Protein AF-A0A955QCW7-F1 (afdb_monomer_lite)

Sequence (70 aa):
MDKKLEAQLKATIPFCLAPHEWKSGEIPWLLAVLAPKDVAQALVKKLEESVFKDRRFKQFNMSFSTAPIK

Radius of gyration: 13.64 Å; chains: 1; bounding box: 32×19×38 Å

Structure (mmCIF, N/CA/C/O backbone):
data_AF-A0A955QCW7-F1
#
_entry.id   AF-A0A955QCW7-F1
#
loop_
_atom_site.group_PDB
_atom_site.id
_atom_site.type_symbol
_atom_site.label_atom_id
_atom_site.label_alt_id
_atom_site.label_comp_id
_atom_site.label_asym_id
_atom_site.label_entity_id
_atom_site.label_seq_id
_atom_site.pdbx_PDB_ins_code
_atom_site.Cartn_x
_atom_site.Cartn_y
_atom_site.Cartn_z
_atom_site.occupancy
_atom_site.B_iso_or_equiv
_atom_site.auth_seq_id
_atom_site.auth_comp_id
_atom_site.auth_asym_id
_atom_site.auth_atom_id
_atom_site.pdbx_PDB_model_num
ATOM 1 N N . MET A 1 1 ? 15.831 -0.302 -2.789 1.00 57.78 1 MET A N 1
ATOM 2 C CA . MET A 1 1 ? 15.041 -1.243 -3.608 1.00 57.78 1 MET A CA 1
ATOM 3 C C . MET A 1 1 ? 13.689 -0.669 -4.038 1.00 57.78 1 MET A C 1
ATOM 5 O O . MET A 1 1 ? 13.272 -0.964 -5.151 1.00 57.78 1 MET A O 1
ATOM 9 N N . ASP A 1 2 ? 13.078 0.249 -3.271 1.00 67.69 2 ASP A N 1
ATOM 10 C CA . ASP A 1 2 ? 11.883 1.028 -3.668 1.00 67.69 2 ASP A CA 1
ATOM 11 C C . ASP A 1 2 ? 11.969 1.667 -5.058 1.00 67.69 2 ASP A C 1
ATOM 13 O O . ASP A 1 2 ? 10.971 1.762 -5.761 1.00 67.69 2 ASP A O 1
ATOM 17 N N . LYS A 1 3 ? 13.180 2.041 -5.492 1.00 79.94 3 LYS A N 1
ATOM 18 C CA . LYS A 1 3 ? 13.442 2.643 -6.806 1.00 79.94 3 LYS A CA 1
ATOM 19 C C . LYS A 1 3 ? 12.855 1.840 -7.975 1.00 79.94 3 LYS A C 1
ATOM 21 O O . LYS A 1 3 ? 12.451 2.449 -8.958 1.00 79.94 3 LYS A O 1
ATOM 26 N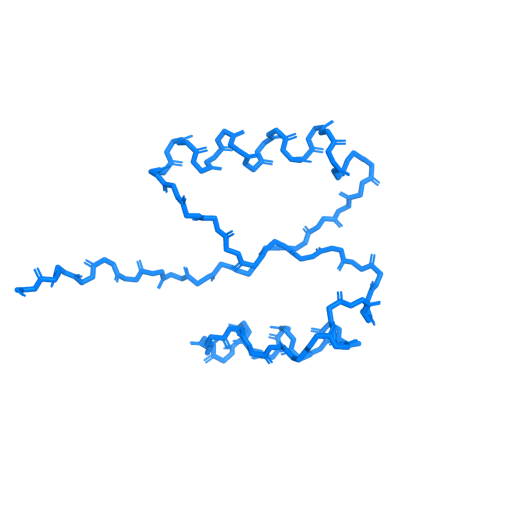 N . LYS A 1 4 ? 12.792 0.503 -7.883 1.00 81.75 4 LYS A N 1
ATOM 27 C CA . LYS A 1 4 ? 12.217 -0.344 -8.943 1.00 81.75 4 LYS A CA 1
ATOM 28 C C . LYS A 1 4 ? 10.693 -0.229 -8.991 1.00 81.75 4 LYS A C 1
ATOM 30 O O . LYS A 1 4 ? 10.156 -0.001 -10.068 1.00 81.75 4 LYS A O 1
ATOM 35 N N . LEU A 1 5 ? 10.016 -0.314 -7.844 1.00 82.50 5 LEU A N 1
ATOM 36 C CA . LEU A 1 5 ? 8.568 -0.089 -7.751 1.00 82.50 5 LEU A CA 1
ATOM 37 C C . LEU A 1 5 ? 8.198 1.341 -8.156 1.00 82.50 5 LEU A C 1
ATOM 39 O O . LEU A 1 5 ? 7.259 1.539 -8.915 1.00 82.50 5 LEU A O 1
ATOM 43 N N . GLU A 1 6 ? 8.967 2.338 -7.719 1.00 84.75 6 GLU A N 1
ATOM 44 C CA . GLU A 1 6 ? 8.760 3.733 -8.116 1.00 84.75 6 GLU A CA 1
ATOM 45 C C . GLU A 1 6 ? 8.960 3.942 -9.620 1.00 84.75 6 GLU A C 1
ATOM 47 O O . GLU A 1 6 ? 8.195 4.677 -10.242 1.00 84.75 6 GLU A O 1
ATOM 52 N N . ALA A 1 7 ? 9.961 3.293 -10.222 1.00 85.44 7 ALA A N 1
ATOM 53 C CA . ALA A 1 7 ? 10.168 3.325 -11.665 1.00 85.44 7 ALA A CA 1
ATOM 54 C C . ALA A 1 7 ? 9.024 2.631 -12.419 1.00 85.44 7 ALA A C 1
ATOM 56 O O . ALA A 1 7 ? 8.543 3.177 -13.408 1.00 85.44 7 ALA A O 1
ATOM 57 N N . GLN A 1 8 ? 8.549 1.479 -11.932 1.00 84.81 8 GLN A N 1
ATOM 58 C CA . GLN A 1 8 ? 7.410 0.758 -12.511 1.00 84.81 8 GLN A CA 1
ATOM 59 C C . GLN A 1 8 ? 6.119 1.585 -12.429 1.00 84.81 8 GLN A C 1
ATOM 61 O O . GLN A 1 8 ? 5.402 1.693 -13.422 1.00 84.81 8 GLN A O 1
ATOM 66 N N . LEU A 1 9 ? 5.879 2.251 -11.294 1.00 82.44 9 LEU A N 1
ATOM 67 C CA . LEU A 1 9 ? 4.739 3.146 -11.101 1.00 82.44 9 LEU A CA 1
ATOM 68 C C . LEU A 1 9 ? 4.793 4.328 -12.078 1.00 82.44 9 LEU A C 1
ATOM 70 O O . LEU A 1 9 ? 3.809 4.614 -12.751 1.00 82.44 9 LEU A O 1
ATOM 74 N N . LYS A 1 10 ? 5.957 4.983 -12.204 1.00 84.06 10 LYS A N 1
ATOM 75 C CA . LYS A 1 10 ? 6.165 6.090 -13.156 1.00 84.06 10 LYS A CA 1
ATOM 76 C C . LYS A 1 10 ? 5.992 5.653 -14.609 1.00 84.06 10 LYS A C 1
ATOM 78 O O . LYS A 1 10 ? 5.451 6.407 -15.408 1.00 84.06 10 LYS A O 1
ATOM 83 N N . ALA A 1 11 ? 6.439 4.447 -14.947 1.00 84.25 11 ALA A N 1
ATOM 84 C CA . ALA A 1 11 ? 6.308 3.885 -16.285 1.00 84.25 11 ALA A CA 1
ATOM 85 C C . ALA A 1 11 ? 4.912 3.296 -16.567 1.00 84.25 11 ALA A C 1
ATOM 87 O O . ALA A 1 11 ? 4.668 2.857 -17.686 1.00 84.25 11 ALA A O 1
ATOM 88 N N . THR A 1 12 ? 3.993 3.295 -15.589 1.00 77.56 12 THR A N 1
ATOM 89 C CA . THR A 1 12 ? 2.641 2.704 -15.705 1.00 77.56 12 THR A CA 1
ATOM 90 C C . THR A 1 12 ? 2.679 1.241 -16.176 1.00 77.56 12 THR A C 1
ATOM 92 O O . THR A 1 12 ? 1.801 0.769 -16.895 1.00 77.56 12 THR A O 1
ATOM 95 N N . ILE A 1 13 ? 3.719 0.505 -15.781 1.00 78.31 13 ILE A N 1
ATOM 96 C CA . ILE A 1 13 ? 3.856 -0.927 -16.065 1.00 78.31 13 ILE A CA 1
ATOM 97 C C . ILE A 1 13 ? 3.453 -1.743 -14.833 1.00 78.31 13 ILE A C 1
ATOM 99 O O . ILE A 1 13 ? 3.611 -1.254 -13.712 1.00 78.31 13 ILE A O 1
ATOM 103 N N . PRO A 1 14 ? 2.958 -2.982 -15.006 1.00 78.81 14 PRO A N 1
ATOM 104 C CA . PRO A 1 14 ? 2.627 -3.852 -13.884 1.00 78.81 14 PRO A CA 1
ATOM 105 C C . PRO A 1 14 ? 3.794 -4.014 -12.910 1.00 78.81 14 PRO A C 1
ATOM 107 O O . PRO A 1 14 ? 4.962 -4.042 -13.314 1.00 78.81 14 PRO A O 1
ATOM 110 N N . PHE A 1 15 ? 3.478 -4.157 -11.621 1.00 80.56 15 PHE A N 1
ATOM 111 C CA . PHE A 1 15 ? 4.503 -4.493 -10.644 1.00 80.56 15 PHE A CA 1
ATOM 112 C C . PHE A 1 15 ? 5.031 -5.905 -10.938 1.00 80.56 15 PHE A C 1
ATOM 114 O O . PHE A 1 15 ? 4.286 -6.881 -10.964 1.00 80.56 15 PHE A O 1
ATOM 121 N N . CYS A 1 16 ? 6.339 -6.010 -11.158 1.00 82.50 16 CYS A N 1
ATOM 122 C CA . CYS A 1 16 ? 7.025 -7.272 -11.432 1.00 82.50 16 CYS A CA 1
ATOM 123 C C . CYS A 1 16 ? 8.195 -7.398 -10.459 1.00 82.50 16 CYS A C 1
ATOM 125 O O . CYS A 1 16 ? 9.289 -6.884 -10.723 1.00 82.50 16 CYS A O 1
ATOM 127 N N . LEU A 1 17 ? 7.930 -8.042 -9.319 1.00 83.31 17 LEU A N 1
ATOM 128 C CA . LEU A 1 17 ? 8.894 -8.267 -8.245 1.00 83.31 17 LEU A CA 1
ATOM 129 C C . LEU A 1 17 ? 9.111 -9.760 -8.018 1.00 83.31 17 LEU A C 1
ATOM 131 O O . LEU A 1 17 ? 8.158 -10.501 -7.768 1.00 83.31 17 LEU A O 1
ATOM 135 N N . ALA A 1 18 ? 10.369 -10.187 -8.031 1.00 85.69 18 ALA A N 1
ATOM 136 C CA . ALA A 1 18 ? 10.758 -11.513 -7.584 1.00 85.69 18 ALA A CA 1
ATOM 137 C C . ALA A 1 18 ? 10.603 -11.637 -6.052 1.00 85.69 18 ALA A C 1
ATOM 139 O O . ALA A 1 18 ? 10.708 -10.633 -5.344 1.00 85.69 18 ALA A O 1
ATOM 140 N N . PRO A 1 19 ? 10.417 -12.850 -5.497 1.00 86.56 19 PRO A N 1
ATOM 141 C CA . PRO A 1 19 ? 10.155 -13.033 -4.064 1.00 86.56 19 PRO A CA 1
ATOM 142 C C . PRO A 1 19 ? 11.209 -12.421 -3.128 1.00 86.56 19 PRO A C 1
ATOM 144 O O . PRO A 1 19 ? 10.877 -11.899 -2.065 1.00 86.56 19 PRO A O 1
ATOM 147 N N . HIS A 1 20 ? 12.485 -12.438 -3.523 1.00 85.06 20 HIS A N 1
ATOM 148 C CA . HIS A 1 20 ? 13.563 -11.828 -2.736 1.00 85.06 20 HIS A CA 1
ATOM 149 C C . HIS A 1 20 ? 13.481 -10.291 -2.707 1.00 85.06 20 HIS A C 1
ATOM 151 O O . HIS A 1 20 ? 13.983 -9.660 -1.780 1.00 85.06 20 HIS A O 1
ATOM 157 N N . GLU A 1 21 ? 12.809 -9.678 -3.683 1.00 84.19 21 GLU A N 1
ATOM 158 C CA . GLU A 1 21 ? 12.597 -8.232 -3.750 1.00 84.19 21 GLU A CA 1
ATOM 159 C C . GLU A 1 21 ? 11.459 -7.776 -2.819 1.00 84.19 21 GLU A C 1
ATOM 161 O O . GLU A 1 21 ? 11.364 -6.590 -2.514 1.00 84.19 21 GLU A O 1
ATOM 166 N N . TRP A 1 22 ? 10.624 -8.685 -2.300 1.00 84.25 22 TRP A N 1
ATOM 167 C CA . TRP A 1 22 ? 9.477 -8.322 -1.453 1.00 84.25 22 TRP A CA 1
ATOM 168 C C . TRP A 1 22 ? 9.881 -7.833 -0.060 1.00 84.25 22 TRP A C 1
ATOM 170 O O . TRP A 1 22 ? 9.181 -7.024 0.539 1.00 84.25 22 TRP A O 1
ATOM 180 N N . LYS A 1 23 ? 11.009 -8.319 0.468 1.00 79.62 23 LYS A N 1
ATOM 181 C CA . LYS A 1 23 ? 11.490 -8.000 1.827 1.00 79.62 23 LYS A CA 1
ATOM 182 C C . LYS A 1 23 ? 12.547 -6.899 1.849 1.00 79.62 23 LYS A C 1
ATOM 184 O O . LYS A 1 23 ? 13.260 -6.734 2.830 1.00 79.62 23 LYS A O 1
ATOM 189 N N . SER A 1 24 ? 12.716 -6.214 0.728 1.00 67.25 24 SER A N 1
ATOM 190 C CA . SER A 1 24 ? 13.970 -5.540 0.422 1.00 67.25 24 SER A CA 1
ATOM 191 C C . SER A 1 24 ? 13.992 -4.033 0.704 1.00 67.25 24 SER A C 1
ATOM 193 O O . SER A 1 24 ? 14.993 -3.369 0.437 1.00 67.25 24 SER A O 1
ATOM 195 N N . GLY A 1 25 ? 12.901 -3.485 1.245 1.00 72.94 25 GLY A N 1
ATOM 196 C CA . GLY A 1 25 ? 12.766 -2.073 1.602 1.00 72.94 25 GLY A CA 1
ATOM 197 C C . GLY A 1 25 ? 12.163 -1.874 2.993 1.00 72.94 25 GLY A C 1
ATOM 198 O O . GLY A 1 25 ? 11.558 -2.783 3.558 1.00 72.94 25 GLY A O 1
ATOM 199 N N . GLU A 1 26 ? 12.336 -0.669 3.535 1.00 79.69 26 GLU A N 1
ATOM 200 C CA . GLU A 1 26 ? 11.827 -0.277 4.859 1.00 79.69 26 GLU A CA 1
ATOM 201 C C . GLU A 1 26 ? 10.397 0.283 4.803 1.00 79.69 26 GLU A C 1
ATOM 203 O O . GLU A 1 26 ? 9.675 0.254 5.800 1.00 79.69 26 GLU A O 1
ATOM 208 N N . ILE A 1 27 ? 9.974 0.781 3.634 1.00 81.69 27 ILE A N 1
ATOM 209 C CA . ILE A 1 27 ? 8.648 1.364 3.420 1.00 81.69 27 ILE A CA 1
ATOM 2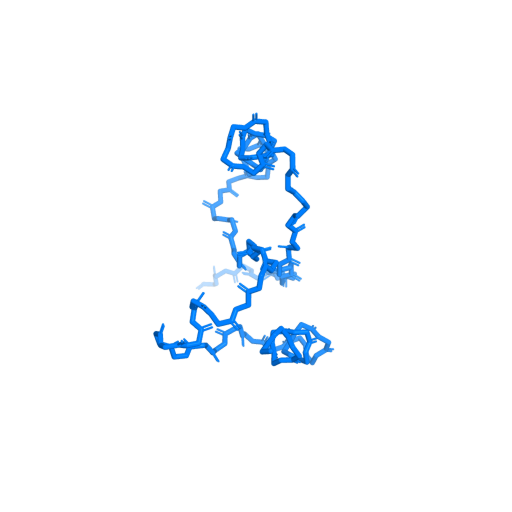10 C C . ILE A 1 27 ? 7.705 0.269 2.904 1.00 81.69 27 ILE A C 1
ATOM 212 O O . ILE A 1 27 ? 7.958 -0.292 1.836 1.00 81.69 27 ILE A O 1
ATOM 216 N N . PRO A 1 28 ? 6.596 -0.031 3.600 1.00 85.56 28 PRO A N 1
ATOM 217 C CA . PRO A 1 28 ? 5.592 -0.952 3.085 1.00 85.56 28 PRO A CA 1
ATOM 218 C C . PRO A 1 28 ? 4.916 -0.392 1.827 1.00 85.56 28 PRO A C 1
ATOM 220 O O . PRO A 1 28 ? 4.596 0.798 1.755 1.00 85.56 28 PRO A O 1
ATOM 223 N N . TRP A 1 29 ? 4.652 -1.265 0.855 1.00 86.31 29 TRP A N 1
ATOM 224 C CA . TRP A 1 29 ? 3.895 -0.936 -0.352 1.00 86.31 29 TRP A CA 1
ATOM 225 C C . TRP A 1 29 ? 2.620 -1.767 -0.429 1.00 86.31 29 TRP A C 1
ATOM 227 O O . TRP A 1 29 ? 2.662 -2.995 -0.377 1.00 86.31 29 TRP A O 1
ATOM 237 N N . LEU A 1 30 ? 1.488 -1.095 -0.612 1.00 87.75 30 LEU A N 1
ATOM 238 C CA . LEU A 1 30 ? 0.231 -1.729 -0.977 1.00 87.75 30 LEU A CA 1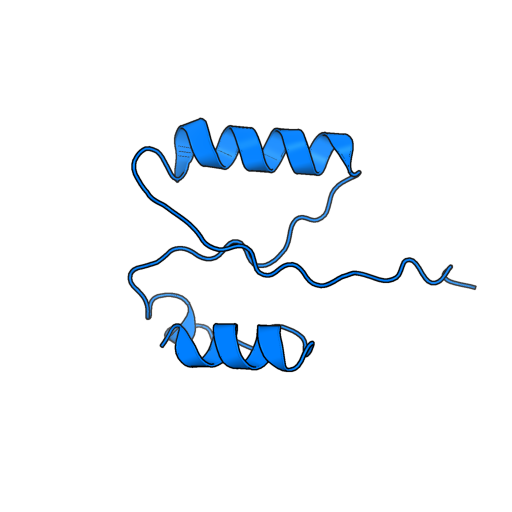
ATOM 239 C C . LEU A 1 30 ? 0.159 -1.819 -2.505 1.00 87.75 30 LEU A C 1
ATOM 241 O O . LEU A 1 30 ? 0.024 -0.798 -3.177 1.00 87.75 30 LEU A O 1
ATOM 245 N N . LEU A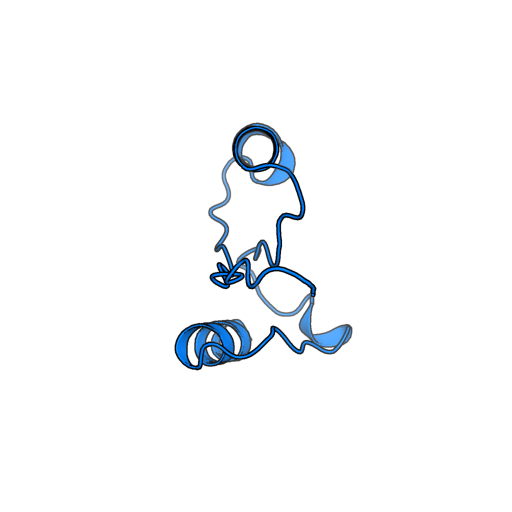 1 31 ? 0.304 -3.032 -3.046 1.00 85.00 31 LEU A N 1
ATOM 246 C CA . LEU A 1 31 ? 0.479 -3.250 -4.488 1.00 85.00 31 LEU A CA 1
ATOM 247 C C . LEU A 1 31 ? -0.833 -3.229 -5.282 1.00 85.00 31 LEU A C 1
ATOM 249 O O . LEU A 1 31 ? -0.871 -2.714 -6.393 1.00 85.00 31 LEU A O 1
ATOM 253 N N . ALA A 1 32 ? -1.896 -3.810 -4.728 1.00 81.56 32 ALA A N 1
ATOM 254 C CA . ALA A 1 32 ? -3.219 -3.826 -5.337 1.00 81.56 32 ALA A CA 1
ATOM 255 C C . ALA A 1 32 ? -4.292 -4.065 -4.272 1.00 81.56 32 ALA A C 1
ATOM 257 O O . ALA A 1 32 ? -4.077 -4.815 -3.318 1.00 81.56 32 ALA A O 1
ATOM 258 N N . VAL A 1 33 ? -5.465 -3.465 -4.473 1.00 83.38 33 VAL A N 1
ATOM 259 C CA . VAL A 1 33 ? -6.676 -3.749 -3.699 1.00 83.38 33 VAL A CA 1
ATOM 260 C C . VAL A 1 33 ? -7.760 -4.177 -4.674 1.00 83.38 33 VAL A C 1
ATOM 262 O O . VAL A 1 33 ? -8.211 -3.385 -5.496 1.00 83.38 33 VAL A O 1
ATOM 265 N N . LEU A 1 34 ? -8.160 -5.444 -4.593 1.00 84.75 34 LEU A N 1
ATOM 266 C CA . LEU A 1 34 ? -9.171 -6.029 -5.469 1.00 84.75 34 LEU A CA 1
ATOM 267 C C . LEU A 1 34 ? -10.494 -6.138 -4.711 1.00 84.75 34 LEU A C 1
ATOM 269 O O . LEU A 1 34 ? -10.753 -7.125 -4.028 1.00 84.75 34 LEU A O 1
ATOM 273 N N . ALA A 1 35 ? -11.307 -5.090 -4.797 1.00 82.69 35 ALA A N 1
ATOM 274 C CA . ALA A 1 35 ? -12.637 -5.033 -4.202 1.00 82.69 35 ALA A CA 1
ATOM 275 C C . ALA A 1 35 ? -13.479 -3.940 -4.890 1.00 82.69 35 ALA A C 1
ATOM 277 O O . ALA A 1 35 ? -12.910 -3.040 -5.516 1.00 82.69 35 ALA A O 1
ATOM 278 N N . PRO A 1 36 ? -14.820 -3.961 -4.756 1.00 87.38 36 PRO A N 1
ATOM 279 C CA . PRO A 1 36 ? -15.652 -2.807 -5.095 1.00 87.38 36 PRO A CA 1
ATOM 280 C C . PRO A 1 36 ? -15.143 -1.543 -4.394 1.00 87.38 36 PRO A C 1
ATOM 282 O O . PRO A 1 36 ? -14.645 -1.625 -3.272 1.00 87.38 36 PRO A O 1
ATOM 285 N N . LYS A 1 37 ? -15.280 -0.375 -5.033 1.00 83.06 37 LYS A N 1
ATOM 286 C CA . LYS A 1 37 ? -14.649 0.884 -4.592 1.00 83.06 37 LYS A CA 1
ATOM 287 C C . LYS A 1 37 ? -14.857 1.190 -3.102 1.00 83.06 37 LYS A C 1
ATOM 289 O O . LYS A 1 37 ? -13.886 1.479 -2.406 1.00 83.06 37 LYS A O 1
ATOM 294 N N . ASP A 1 38 ? -16.086 1.068 -2.608 1.00 85.88 38 ASP A N 1
ATOM 295 C CA . ASP A 1 38 ? -16.416 1.384 -1.211 1.00 85.88 38 ASP A CA 1
ATOM 296 C C . ASP A 1 38 ? -15.788 0.380 -0.230 1.00 85.88 38 ASP A C 1
ATOM 298 O O . ASP A 1 38 ? -15.290 0.744 0.836 1.00 85.88 38 ASP A O 1
ATOM 302 N N . VAL A 1 39 ? -15.725 -0.893 -0.630 1.00 89.75 39 VAL A N 1
ATOM 303 C CA . VAL A 1 39 ? -15.079 -1.964 0.141 1.00 89.75 39 VAL A CA 1
ATOM 304 C C . VAL A 1 39 ? -13.560 -1.790 0.137 1.00 89.75 39 VAL A C 1
ATOM 306 O O . VAL A 1 39 ? -12.920 -1.969 1.171 1.00 89.75 39 VAL 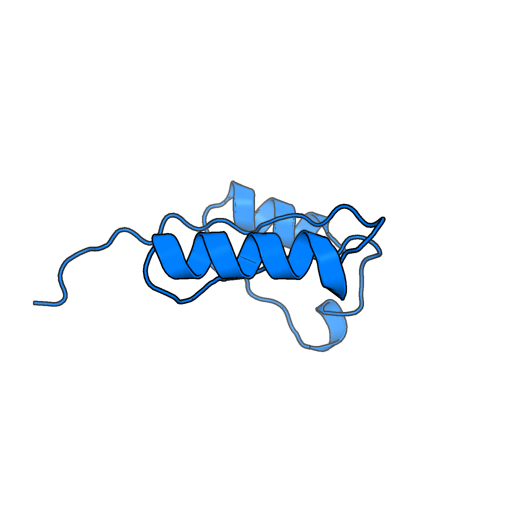A O 1
ATOM 309 N N . ALA A 1 40 ? -12.979 -1.395 -0.999 1.00 87.50 40 ALA A N 1
ATOM 310 C CA . ALA A 1 40 ? -11.554 -1.111 -1.122 1.00 87.50 40 ALA A CA 1
ATOM 311 C C . ALA A 1 40 ? -11.136 0.036 -0.192 1.00 87.50 40 ALA A C 1
ATOM 313 O O . ALA A 1 40 ? -10.158 -0.096 0.539 1.00 87.50 40 ALA A O 1
ATOM 314 N N . GLN A 1 41 ? -11.906 1.128 -0.157 1.00 87.75 41 GLN A N 1
ATOM 315 C CA . GLN A 1 41 ? -11.653 2.251 0.752 1.00 87.75 41 GLN A CA 1
ATOM 316 C C . GLN A 1 41 ? -11.735 1.828 2.221 1.00 87.75 41 GLN A C 1
ATOM 318 O O . GLN A 1 41 ? -10.842 2.151 3.006 1.00 87.75 41 GLN A O 1
ATOM 323 N N . ALA A 1 42 ? -12.766 1.065 2.593 1.00 90.75 42 ALA A N 1
ATOM 324 C CA . ALA A 1 42 ? -12.911 0.555 3.953 1.00 90.75 42 ALA A CA 1
ATOM 325 C C . ALA A 1 42 ? -11.754 -0.379 4.350 1.00 90.75 42 ALA A C 1
ATOM 327 O O . ALA A 1 42 ? -11.271 -0.316 5.482 1.00 90.75 42 ALA A O 1
ATOM 328 N N . LEU A 1 43 ? -11.285 -1.224 3.426 1.00 89.94 43 LEU A N 1
ATOM 329 C CA . LEU A 1 43 ? -10.148 -2.112 3.654 1.00 89.94 43 LEU A CA 1
ATOM 330 C C . LEU A 1 43 ? -8.853 -1.324 3.867 1.00 89.94 43 LEU A C 1
ATOM 332 O O . LEU A 1 43 ? -8.150 -1.581 4.840 1.00 89.94 43 LEU A O 1
ATOM 336 N N . VAL A 1 44 ? -8.555 -0.356 2.996 1.00 89.25 44 VAL A N 1
ATOM 337 C CA . VAL A 1 44 ? -7.356 0.491 3.113 1.00 89.25 44 VAL A CA 1
ATOM 338 C C . VAL A 1 44 ? -7.349 1.231 4.447 1.00 89.25 44 VAL A C 1
ATOM 340 O O . VAL A 1 44 ? -6.351 1.177 5.160 1.00 89.25 44 VAL A O 1
ATOM 343 N N . LYS A 1 45 ? -8.484 1.820 4.837 1.00 90.38 45 LYS A N 1
ATOM 344 C CA . LYS A 1 45 ? -8.620 2.507 6.125 1.00 90.38 45 LYS A CA 1
ATOM 345 C C . LYS A 1 45 ? -8.373 1.569 7.311 1.00 90.38 45 LYS A C 1
ATOM 347 O O . LYS A 1 45 ? -7.628 1.904 8.226 1.00 90.38 45 LYS A O 1
ATOM 352 N N . LYS A 1 46 ? -8.932 0.353 7.285 1.00 92.12 46 LYS A N 1
ATOM 353 C CA . LYS A 1 46 ? -8.654 -0.645 8.330 1.00 92.12 46 LYS A CA 1
ATOM 354 C C . LYS A 1 46 ? -7.178 -1.036 8.382 1.00 92.12 46 LYS A C 1
ATOM 356 O O . LYS A 1 46 ? -6.651 -1.239 9.473 1.00 92.12 46 LYS A O 1
ATOM 361 N N . LEU A 1 47 ? -6.511 -1.161 7.235 1.00 90.25 47 LEU A N 1
ATOM 362 C CA . LEU A 1 47 ? -5.080 -1.470 7.175 1.00 90.25 47 LEU A CA 1
ATOM 363 C C . LEU A 1 47 ? -4.228 -0.331 7.755 1.00 90.25 47 LEU A C 1
ATOM 365 O O . LEU A 1 47 ? -3.284 -0.618 8.489 1.00 90.25 47 LEU A O 1
ATOM 369 N N . GLU A 1 48 ? -4.582 0.928 7.481 1.00 89.81 48 GLU A N 1
ATOM 370 C CA . GLU A 1 48 ? -3.961 2.123 8.078 1.00 89.81 48 GLU A CA 1
ATOM 371 C C . GLU A 1 48 ? -4.070 2.117 9.606 1.00 89.81 48 GLU A C 1
ATOM 373 O O . GLU A 1 48 ? -3.079 2.325 10.303 1.00 89.81 48 GLU A O 1
ATOM 378 N N . GLU A 1 49 ? -5.261 1.835 10.131 1.00 92.62 49 GLU A N 1
ATOM 379 C CA . GLU A 1 49 ? -5.543 1.898 11.568 1.00 92.62 49 GLU A CA 1
ATOM 380 C C . GLU A 1 49 ? -4.957 0.716 12.362 1.00 92.62 49 GLU A C 1
ATOM 382 O O . GLU A 1 49 ? -4.693 0.852 13.559 1.00 92.62 49 GLU A O 1
ATOM 387 N N . SER A 1 50 ? -4.757 -0.444 11.721 1.00 91.81 50 SER A N 1
ATOM 388 C CA . SER A 1 50 ? -4.354 -1.688 12.398 1.00 91.81 50 SER A CA 1
ATOM 389 C C . SER A 1 50 ? -2.941 -2.162 12.051 1.00 91.81 50 SER A C 1
ATOM 391 O O . SER A 1 50 ? -2.071 -2.188 12.918 1.00 91.81 50 SER A O 1
ATOM 393 N N . VAL A 1 51 ? -2.700 -2.553 10.798 1.00 87.75 51 VAL A N 1
ATOM 394 C CA . VAL A 1 51 ? -1.460 -3.214 10.353 1.00 87.75 51 VAL A CA 1
ATOM 395 C C . VAL A 1 51 ? -0.320 -2.214 10.200 1.00 87.75 51 VAL A C 1
ATOM 397 O O . VAL A 1 51 ? 0.814 -2.491 10.587 1.00 87.75 51 VAL A O 1
ATOM 400 N N . PHE A 1 52 ? -0.621 -1.046 9.639 1.00 87.75 52 PHE A N 1
ATOM 401 C CA . PHE A 1 52 ? 0.351 0.012 9.383 1.00 87.75 52 PHE A CA 1
ATOM 402 C C . PHE A 1 52 ? 0.266 1.136 10.410 1.00 87.75 52 PHE A C 1
ATOM 404 O O . PHE A 1 52 ? 0.696 2.254 10.137 1.00 87.75 52 PHE A O 1
ATOM 411 N N . LYS A 1 53 ? -0.252 0.839 11.605 1.00 84.44 53 LYS A N 1
ATOM 412 C CA . LYS A 1 53 ? -0.307 1.806 12.695 1.00 84.44 53 LYS A CA 1
ATOM 413 C C . LYS A 1 53 ? 1.091 2.389 12.936 1.00 84.44 53 LYS A C 1
ATOM 415 O O . LYS A 1 53 ? 2.077 1.655 13.004 1.00 84.44 53 LYS A O 1
ATOM 420 N N . ASP A 1 54 ? 1.168 3.716 12.983 1.00 86.81 54 ASP A N 1
ATOM 421 C CA . ASP A 1 54 ? 2.406 4.494 13.143 1.00 86.81 54 ASP A CA 1
ATOM 422 C C . ASP A 1 54 ? 3.429 4.349 11.995 1.00 86.81 54 ASP A C 1
ATOM 424 O O . ASP A 1 54 ? 4.566 4.815 12.097 1.00 86.81 54 ASP A O 1
ATOM 428 N N . ARG A 1 55 ? 3.041 3.747 10.863 1.00 83.25 55 ARG A N 1
ATOM 429 C CA . ARG A 1 55 ? 3.882 3.589 9.672 1.00 83.25 55 ARG A CA 1
ATOM 430 C C . ARG A 1 55 ? 3.206 4.199 8.454 1.00 83.25 55 ARG A C 1
ATOM 432 O O . ARG A 1 55 ? 2.061 3.908 8.132 1.00 83.25 55 ARG A O 1
ATOM 439 N N . ARG A 1 56 ? 3.951 5.010 7.705 1.00 81.75 56 ARG A N 1
ATOM 440 C CA . ARG A 1 56 ? 3.512 5.424 6.368 1.00 81.75 56 ARG A CA 1
ATOM 441 C C . ARG A 1 56 ? 3.767 4.282 5.390 1.00 81.75 56 ARG A C 1
ATOM 443 O O . ARG A 1 56 ? 4.872 3.744 5.361 1.00 81.75 56 ARG A O 1
ATOM 450 N N . PHE A 1 57 ? 2.778 3.951 4.569 1.00 86.62 57 PHE A N 1
ATOM 451 C CA . PHE A 1 57 ? 2.949 3.061 3.423 1.00 86.62 57 PHE A CA 1
ATOM 452 C C . PHE A 1 57 ? 2.663 3.807 2.122 1.00 86.62 57 PHE A C 1
ATOM 454 O O . PHE A 1 57 ? 1.989 4.839 2.105 1.00 86.62 57 PHE A O 1
ATOM 461 N N . LYS A 1 58 ? 3.201 3.289 1.021 1.00 86.44 58 LYS A N 1
ATOM 462 C CA . LYS A 1 58 ? 2.940 3.787 -0.333 1.00 86.44 58 LYS A CA 1
ATOM 463 C C . LYS A 1 58 ? 1.924 2.886 -1.025 1.00 86.44 58 LYS A C 1
ATOM 465 O O . LYS A 1 58 ? 1.858 1.693 -0.745 1.00 86.44 58 LYS A O 1
ATOM 470 N N . GLN A 1 59 ? 1.143 3.446 -1.939 1.00 83.25 59 GLN A N 1
ATOM 471 C CA . GLN A 1 59 ? 0.198 2.681 -2.752 1.00 83.25 59 GLN A CA 1
ATOM 472 C C . GLN A 1 59 ? 0.676 2.643 -4.199 1.00 83.25 59 GLN A C 1
ATOM 474 O O . GLN A 1 59 ? 0.995 3.677 -4.787 1.00 83.25 59 GLN A O 1
ATOM 479 N N . PHE A 1 60 ? 0.704 1.448 -4.777 1.00 77.69 60 PHE A N 1
ATOM 480 C CA . PHE A 1 60 ? 0.913 1.245 -6.200 1.00 77.69 60 PHE A CA 1
ATOM 481 C C . PHE A 1 60 ? -0.454 1.313 -6.894 1.00 77.69 60 PHE A C 1
ATOM 483 O O . PHE A 1 60 ? -1.104 0.302 -7.142 1.00 77.69 60 PHE A O 1
ATOM 490 N N . ASN A 1 61 ? -0.945 2.526 -7.146 1.00 68.06 61 ASN A N 1
ATOM 491 C CA . ASN A 1 61 ? -2.214 2.702 -7.846 1.00 68.06 61 ASN A CA 1
ATOM 492 C C . ASN A 1 61 ? -1.992 2.585 -9.353 1.00 68.06 61 ASN A C 1
ATOM 494 O O . ASN A 1 61 ? -1.589 3.545 -10.007 1.00 68.06 61 ASN A O 1
ATOM 498 N N . MET A 1 62 ? -2.291 1.412 -9.909 1.00 58.38 62 MET A N 1
ATOM 499 C CA . MET A 1 62 ? -2.612 1.313 -11.327 1.00 58.38 62 MET A CA 1
ATOM 500 C C . MET A 1 62 ? -4.069 1.712 -11.523 1.00 58.38 62 MET A C 1
ATOM 502 O O . MET A 1 62 ? -4.973 1.128 -10.925 1.00 58.38 62 MET A O 1
ATOM 506 N N . SER A 1 63 ? -4.304 2.685 -12.399 1.00 55.38 63 SER A N 1
ATOM 507 C CA . SER A 1 63 ? -5.615 2.897 -12.998 1.00 55.38 63 SER A CA 1
ATOM 508 C C . SER A 1 63 ? -5.967 1.633 -13.783 1.00 55.38 63 SER A C 1
ATOM 510 O O . SER A 1 63 ? -5.586 1.494 -14.944 1.00 55.38 63 SER A O 1
ATOM 512 N N . PHE A 1 64 ? -6.658 0.677 -13.165 1.00 50.41 64 PHE A N 1
ATOM 513 C CA . PHE A 1 64 ? -7.299 -0.385 -13.925 1.00 50.41 64 PHE A CA 1
ATOM 514 C C . PHE A 1 64 ? -8.419 0.287 -14.715 1.00 50.41 64 PHE A C 1
ATOM 516 O O . PHE A 1 64 ? -9.485 0.581 -14.179 1.00 50.41 64 PHE A O 1
ATOM 523 N N . SER A 1 65 ? -8.143 0.621 -15.977 1.00 42.06 65 SER A N 1
ATOM 524 C CA . SER A 1 65 ? -9.196 0.994 -16.909 1.00 42.06 65 SER A CA 1
ATOM 525 C C . SER A 1 65 ? -10.160 -0.185 -16.951 1.00 42.06 65 SER A C 1
ATOM 527 O O . SER A 1 65 ? -9.788 -1.283 -17.365 1.00 42.06 65 SER A O 1
ATOM 529 N N . THR A 1 66 ? -11.378 0.023 -16.459 1.00 46.25 66 THR A N 1
ATOM 530 C CA . THR A 1 66 ? -12.497 -0.901 -16.630 1.00 46.25 66 THR A CA 1
ATOM 531 C C . THR A 1 66 ? -12.901 -0.877 -18.100 1.00 46.25 66 THR A C 1
ATOM 533 O O . THR A 1 66 ? -13.939 -0.327 -18.463 1.00 46.25 66 THR A O 1
ATOM 536 N N . ALA A 1 67 ? -12.054 -1.411 -18.977 1.00 38.12 67 ALA A N 1
ATOM 537 C CA . ALA A 1 67 ? -12.500 -1.802 -20.297 1.00 38.12 67 ALA A CA 1
ATOM 538 C C . ALA A 1 67 ? -13.489 -2.963 -20.092 1.00 38.12 67 ALA A C 1
ATOM 540 O O . ALA A 1 67 ? -13.148 -3.921 -19.391 1.00 38.12 67 ALA A O 1
ATOM 541 N N . PRO A 1 68 ? -14.721 -2.877 -20.620 1.00 37.03 68 PRO A N 1
ATOM 542 C CA . PRO A 1 68 ? -15.671 -3.968 -20.498 1.00 37.03 68 PRO A CA 1
ATOM 543 C C . PRO A 1 68 ? -15.078 -5.202 -21.180 1.00 37.03 68 PRO A C 1
ATOM 545 O O . PRO A 1 68 ? -14.637 -5.138 -22.329 1.00 37.03 68 PRO A O 1
ATOM 548 N N . ILE A 1 69 ? -15.049 -6.315 -20.449 1.00 47.91 69 ILE A N 1
ATOM 549 C CA . ILE A 1 69 ? -14.788 -7.634 -21.021 1.00 47.91 69 ILE A CA 1
ATOM 550 C C . ILE A 1 69 ? -15.959 -7.891 -21.980 1.00 47.91 69 ILE A C 1
ATOM 552 O O . ILE A 1 69 ? -17.104 -7.954 -21.532 1.00 47.91 69 ILE A O 1
ATOM 556 N N . LYS A 1 70 ? -15.673 -7.897 -23.287 1.00 40.44 70 LYS A N 1
ATOM 557 C CA . LYS A 1 70 ? -16.636 -8.254 -24.337 1.00 40.44 70 LYS A CA 1
ATOM 558 C C . LYS A 1 70 ? -16.920 -9.747 -24.326 1.00 40.44 70 LYS A C 1
ATOM 560 O O . LYS A 1 70 ? -15.959 -10.508 -24.073 1.00 40.44 70 LYS A O 1
#

Secondary structure (DSSP, 8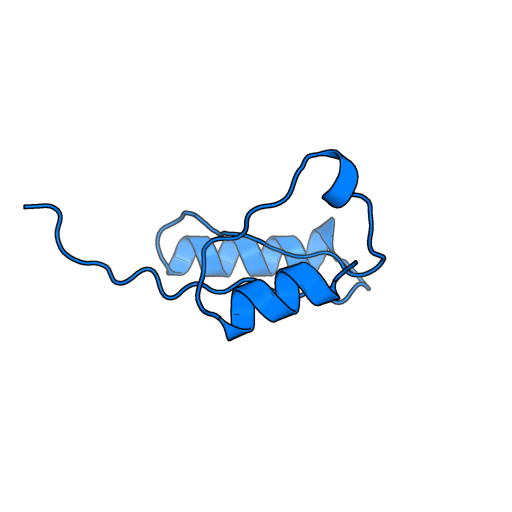-state):
-HHHHHHHHHTTPPP---GGGTTS-SS-EE----S-HHHHHHHHHHHHHHTTTT---EE-----------

Foldseek 3Di:
DVVQLVVCLVVLHQDDDDPVRQVPDPAAEARDQPDPPVVSVVVVVCCPVPVQDVGDHYYSDRPPPPPDPD

pLDDT: mean 78.69, std 14.02, range [37.03, 92.62]